Protein AF-0000000078281013 (afdb_homodimer)

Radius of gyration: 16.52 Å; Cα contacts (8 Å, |Δi|>4): 401; chains: 2; bounding box: 46×46×33 Å

Structure (mmCIF, N/CA/C/O backbone):
data_AF-0000000078281013-model_v1
#
loop_
_entity.id
_entity.type
_entity.pdbx_description
1 polymer 'Repeat protein (TIGR04076 family)'
#
loop_
_atom_site.group_PDB
_atom_site.id
_atom_site.type_symbol
_atom_site.label_atom_id
_atom_site.label_alt_id
_atom_site.label_comp_id
_atom_site.label_asym_id
_atom_site.label_entity_id
_atom_site.label_seq_id
_atom_site.pdbx_PDB_ins_code
_atom_site.Cartn_x
_atom_site.Cartn_y
_atom_site.Cartn_z
_atom_site.occupancy
_atom_site.B_iso_or_equiv
_atom_site.auth_seq_id
_atom_site.auth_comp_id
_atom_site.auth_asym_id
_atom_site.auth_atom_id
_atom_site.pdbx_PDB_model_num
ATOM 1 N N . MET A 1 1 ? 6.906 10.469 15.125 1 79.94 1 MET A N 1
ATOM 2 C CA . MET A 1 1 ? 6.574 9.828 13.859 1 79.94 1 MET A CA 1
ATOM 3 C C . MET A 1 1 ? 5.164 10.195 13.414 1 79.94 1 MET A C 1
ATOM 5 O O . MET A 1 1 ? 4.242 10.25 14.234 1 79.94 1 MET A O 1
ATOM 9 N N . LYS A 1 2 ? 5 10.625 12.188 1 94.38 2 LYS A N 1
ATOM 10 C CA . LYS A 1 2 ? 3.693 11.008 11.664 1 94.38 2 LYS A CA 1
ATOM 11 C C . LYS A 1 2 ? 2.779 9.797 11.523 1 94.38 2 LYS A C 1
ATOM 13 O O . LYS A 1 2 ? 3.229 8.711 11.148 1 94.38 2 LYS A O 1
ATOM 18 N N . LYS A 1 3 ? 1.597 10.055 11.891 1 97.19 3 LYS A N 1
ATOM 19 C CA . LYS A 1 3 ? 0.595 8.992 11.82 1 97.19 3 LYS A CA 1
ATOM 20 C C . LYS A 1 3 ? -0.575 9.406 10.93 1 97.19 3 LYS A C 1
ATOM 22 O O . LYS A 1 3 ? -0.94 10.586 10.883 1 97.19 3 LYS A O 1
ATOM 27 N N . PHE A 1 4 ? -1.117 8.383 10.258 1 98.12 4 PHE A N 1
ATOM 28 C CA . PHE A 1 4 ? -2.25 8.633 9.383 1 98.12 4 PHE A CA 1
ATOM 29 C C . PHE A 1 4 ? -3.408 7.699 9.711 1 98.12 4 PHE A C 1
ATOM 31 O O . PHE A 1 4 ? -3.199 6.598 10.219 1 98.12 4 PHE A O 1
ATOM 38 N N . GLU A 1 5 ? -4.57 8.203 9.375 1 98.19 5 GLU A N 1
ATOM 39 C CA . GLU A 1 5 ? -5.77 7.375 9.391 1 98.19 5 GLU A CA 1
ATOM 40 C C . GLU A 1 5 ? -6.457 7.367 8.031 1 98.19 5 GLU A C 1
ATOM 42 O O . GLU A 1 5 ? -6.648 8.422 7.418 1 98.19 5 GLU A O 1
ATOM 47 N N . TYR A 1 6 ? -6.734 6.199 7.559 1 98.44 6 TYR A N 1
ATOM 48 C CA . TYR A 1 6 ? -7.664 5.984 6.457 1 98.44 6 TYR A CA 1
ATOM 49 C C . TYR A 1 6 ? -9.055 5.625 6.973 1 98.44 6 TYR A C 1
ATOM 51 O O . TYR A 1 6 ? -9.234 4.59 7.617 1 98.44 6 TYR A O 1
ATOM 59 N N . GLN A 1 7 ? -10.016 6.441 6.688 1 98.38 7 GLN A N 1
ATOM 60 C CA . GLN A 1 7 ? -11.367 6.219 7.18 1 98.38 7 GLN A CA 1
ATOM 61 C C . GLN A 1 7 ? -12.352 6.02 6.027 1 98.38 7 GLN A C 1
ATOM 63 O O . GLN A 1 7 ? -12.281 6.723 5.016 1 98.38 7 GLN A O 1
ATOM 68 N N . ILE A 1 8 ? -13.258 5.047 6.203 1 98.25 8 ILE A N 1
ATOM 69 C CA . ILE A 1 8 ? -14.312 4.855 5.215 1 98.25 8 ILE A CA 1
ATOM 70 C C . ILE A 1 8 ? -15.445 5.844 5.473 1 98.25 8 ILE A C 1
ATOM 72 O O . ILE A 1 8 ? -16.047 5.84 6.547 1 98.25 8 ILE A O 1
ATOM 76 N N . GLU A 1 9 ? -15.719 6.605 4.477 1 97.38 9 GLU A N 1
ATOM 77 C CA . GLU A 1 9 ? -16.734 7.648 4.633 1 97.38 9 GLU A CA 1
ATOM 78 C C . GLU A 1 9 ? -18.078 7.191 4.082 1 97.38 9 GLU A C 1
ATOM 80 O O . GLU A 1 9 ? -19.125 7.562 4.613 1 97.38 9 GLU A O 1
ATOM 85 N N . LYS A 1 10 ? -18.078 6.465 2.979 1 96.94 10 LYS A N 1
ATOM 86 C CA . LYS A 1 10 ? -19.297 6.039 2.297 1 96.94 10 LYS A CA 1
ATOM 87 C C . LYS A 1 10 ? -19.125 4.676 1.642 1 96.94 10 LYS A C 1
ATOM 89 O O . LYS A 1 10 ? -18.047 4.371 1.123 1 96.94 10 LYS A O 1
ATOM 94 N N . VAL A 1 11 ? -20.156 3.896 1.71 1 96.31 11 VAL A N 1
ATOM 95 C CA . VAL A 1 11 ? -20.234 2.646 0.964 1 96.31 11 VAL A CA 1
ATOM 96 C C . VAL A 1 11 ? -21.562 2.576 0.221 1 96.31 11 VAL A C 1
ATOM 98 O O . VAL A 1 11 ? -22.641 2.646 0.837 1 96.31 11 VAL A O 1
ATOM 101 N N . THR A 1 12 ? -21.625 2.555 -1.061 1 91.75 12 THR A N 1
ATOM 102 C CA . THR A 1 12 ? -22.875 2.604 -1.817 1 91.75 12 THR A CA 1
ATOM 103 C C . THR A 1 12 ? -23.125 1.278 -2.529 1 91.75 12 THR A C 1
ATOM 105 O O . THR A 1 12 ? -24.266 0.949 -2.85 1 91.75 12 THR A O 1
ATOM 108 N N . GLY A 1 13 ? -22.156 0.329 -2.564 1 87.81 13 GLY A N 1
ATOM 109 C CA . GLY A 1 13 ? -22.219 -0.973 -3.211 1 87.81 13 GLY A CA 1
ATOM 110 C C . GLY A 1 13 ? -21.484 -2.057 -2.445 1 87.81 13 GLY A C 1
ATOM 111 O O . GLY A 1 13 ? -21.516 -2.08 -1.213 1 87.81 13 GLY A O 1
ATOM 112 N N . HIS A 1 14 ? -21.156 -3.086 -3.215 1 86.38 14 HIS A N 1
ATOM 113 C CA . HIS A 1 14 ? -20.438 -4.195 -2.602 1 86.38 14 HIS A CA 1
ATOM 114 C C . HIS A 1 14 ? -18.938 -4.098 -2.887 1 86.38 14 HIS A C 1
ATOM 116 O O . HIS A 1 14 ? -18.547 -3.803 -4.016 1 86.38 14 HIS A O 1
ATOM 122 N N . CYS A 1 15 ? -18.312 -4.16 -1.866 1 88.25 15 CYS A N 1
ATOM 123 C CA . CYS A 1 15 ? -16.859 -4.262 -1.967 1 88.25 15 CYS A CA 1
ATOM 124 C C . CYS A 1 15 ? -16.375 -5.629 -1.5 1 88.25 15 CYS A C 1
ATOM 126 O O . CYS A 1 15 ? -16.812 -6.129 -0.464 1 88.25 15 CYS A O 1
ATOM 128 N N . SER A 1 16 ? -15.562 -6.152 -2.324 1 86 16 SER A N 1
ATOM 129 C CA . SER A 1 16 ? -15.055 -7.488 -2.01 1 86 16 SER A CA 1
ATOM 130 C C . SER A 1 16 ? -14.312 -7.496 -0.679 1 86 16 SER A C 1
ATOM 132 O O . SER A 1 16 ? -14.18 -8.547 -0.042 1 86 16 SER A O 1
ATOM 134 N N . CYS A 1 17 ? -13.883 -6.336 -0.248 1 91.19 17 CYS A N 1
ATOM 135 C CA . CYS A 1 17 ? -13.125 -6.27 0.996 1 91.19 17 CYS A CA 1
ATOM 136 C C . CYS A 1 17 ? -14.055 -6.191 2.199 1 91.19 17 CYS A C 1
ATOM 138 O O . CYS A 1 17 ? -13.609 -6.332 3.342 1 91.19 17 CYS A O 1
ATOM 140 N N . GLY A 1 18 ? -15.281 -5.914 1.983 1 93.31 18 GLY A N 1
ATOM 141 C CA . GLY A 1 18 ? -16.25 -5.891 3.064 1 93.31 18 GLY A CA 1
ATOM 142 C C . GLY A 1 18 ? -16.109 -4.68 3.967 1 93.31 18 GLY A C 1
ATOM 143 O O . GLY A 1 18 ? -16.375 -4.762 5.168 1 93.31 18 GLY A O 1
ATOM 144 N N . TYR A 1 19 ? -15.633 -3.584 3.469 1 95.56 19 TYR A N 1
ATOM 145 C CA . TYR A 1 19 ? -15.461 -2.371 4.262 1 95.56 19 TYR A CA 1
ATOM 146 C C . TYR A 1 19 ? -16.812 -1.807 4.695 1 95.56 19 TYR A C 1
ATOM 148 O O . TYR A 1 19 ? -17.797 -1.938 3.98 1 95.56 19 TYR A O 1
ATOM 156 N N . LYS A 1 20 ? -16.828 -1.232 5.879 1 96 20 LYS A N 1
ATOM 157 C CA . LYS A 1 20 ? -18.016 -0.583 6.434 1 96 20 LYS A CA 1
ATOM 158 C C . LYS A 1 20 ? -17.734 0.875 6.781 1 96 20 LYS A C 1
ATOM 160 O O . LYS A 1 20 ? -16.609 1.222 7.16 1 96 20 LYS A O 1
ATOM 165 N N . VAL A 1 21 ? -18.812 1.653 6.676 1 96.75 21 VAL A N 1
ATOM 166 C CA . VAL A 1 21 ? -18.703 3.059 7.055 1 96.75 21 VAL A CA 1
ATOM 167 C C . VAL A 1 21 ? -18.156 3.172 8.477 1 96.75 21 VAL A C 1
ATOM 169 O O . VAL A 1 21 ? -18.594 2.459 9.375 1 96.75 21 VAL A O 1
ATOM 172 N N . GLY A 1 22 ? -17.141 4.004 8.672 1 97.06 22 GLY A N 1
ATOM 173 C CA . GLY A 1 22 ? -16.594 4.238 10 1 97.06 22 GLY A CA 1
ATOM 174 C C . GLY A 1 22 ? -15.336 3.432 10.273 1 97.06 22 GLY A C 1
ATOM 175 O O . GLY A 1 22 ? -14.617 3.701 11.242 1 97.06 22 GLY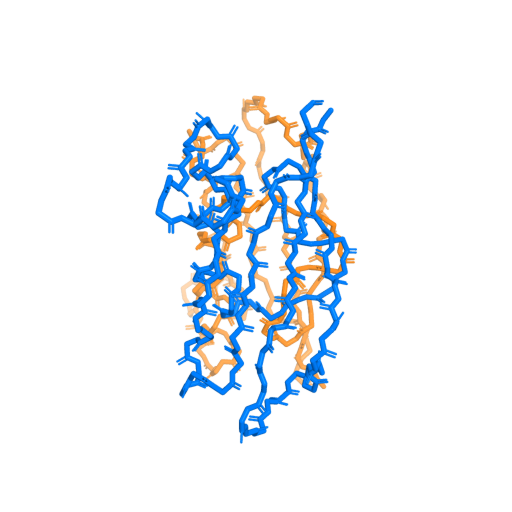 A O 1
ATOM 176 N N . ASP A 1 23 ? -15.102 2.354 9.469 1 97.88 23 ASP A N 1
ATOM 177 C CA . ASP A 1 23 ? -13.844 1.627 9.609 1 97.88 23 ASP A CA 1
ATOM 178 C C . ASP A 1 23 ? -12.648 2.576 9.539 1 97.88 23 ASP A C 1
ATOM 180 O O . ASP A 1 23 ? -12.641 3.512 8.742 1 97.88 23 ASP A O 1
ATOM 184 N N . ILE A 1 24 ? -11.625 2.283 10.375 1 98.25 24 ILE A N 1
ATOM 185 C CA . ILE A 1 24 ? -10.414 3.098 10.414 1 98.25 24 ILE A CA 1
ATOM 186 C C . ILE A 1 24 ? -9.188 2.201 10.312 1 98.25 24 ILE A C 1
ATOM 188 O O . ILE A 1 24 ? -9.094 1.181 11 1 98.25 24 ILE A O 1
ATOM 192 N N . PHE A 1 25 ? -8.234 2.533 9.461 1 98.12 25 PHE A N 1
ATOM 193 C CA . PHE A 1 25 ? -6.941 1.876 9.312 1 98.12 25 PHE A CA 1
ATOM 194 C C . PHE A 1 25 ? -5.801 2.85 9.586 1 98.12 25 PHE A C 1
ATOM 196 O O . PHE A 1 25 ? -5.789 3.965 9.062 1 98.12 25 PHE A O 1
ATOM 203 N N . GLN A 1 26 ? -4.875 2.408 10.297 1 97.5 26 GLN A N 1
ATOM 204 C CA . GLN A 1 26 ? -3.801 3.301 10.719 1 97.5 26 GLN A CA 1
ATOM 205 C C . GLN A 1 26 ? -2.512 3.006 9.953 1 97.5 26 GLN A C 1
ATOM 207 O O . GLN A 1 26 ? -2.225 1.851 9.633 1 97.5 26 GLN A O 1
ATOM 212 N N . CYS A 1 27 ? -1.818 4.043 9.727 1 96.62 27 CYS A N 1
ATOM 213 C CA . CYS A 1 27 ? -0.506 3.98 9.094 1 96.62 27 CYS A CA 1
ATOM 214 C C . CYS A 1 27 ? 0.513 4.809 9.875 1 96.62 27 CYS A C 1
ATOM 216 O O . CYS A 1 27 ? 0.167 5.832 10.461 1 96.62 27 CYS A O 1
ATOM 218 N N . GLU A 1 28 ? 1.725 4.379 9.766 1 95.88 28 GLU A N 1
ATOM 219 C CA . GLU A 1 28 ? 2.822 5.156 10.336 1 95.88 28 GLU A CA 1
ATOM 220 C 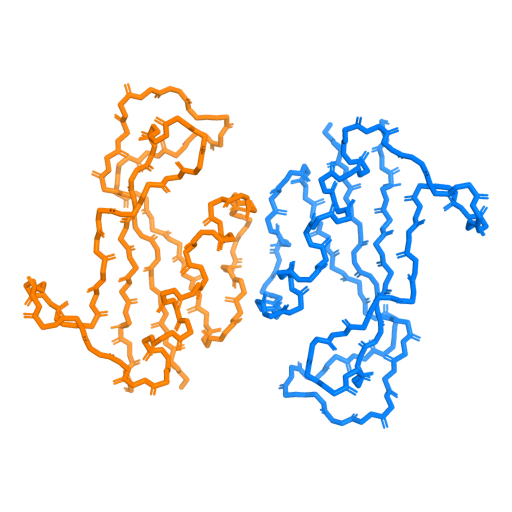C . GLU A 1 28 ? 3.783 5.633 9.25 1 95.88 28 GLU A C 1
ATOM 222 O O . GLU A 1 28 ? 4.285 4.828 8.461 1 95.88 28 GLU A O 1
ATOM 227 N N . GLY A 1 29 ? 4.027 6.941 9.289 1 95.19 29 GLY A N 1
ATOM 228 C CA . GLY A 1 29 ? 4.922 7.496 8.281 1 95.19 29 GLY A CA 1
ATOM 229 C C . GLY A 1 29 ? 4.445 7.254 6.863 1 95.19 29 GLY A C 1
ATOM 230 O O . GLY A 1 29 ? 3.301 7.559 6.523 1 95.19 29 GLY A O 1
ATOM 231 N N . MET A 1 30 ? 5.336 6.621 6.047 1 95.31 30 MET A N 1
ATOM 232 C CA . MET A 1 30 ? 5.035 6.355 4.645 1 95.31 30 MET A CA 1
ATOM 233 C C . MET A 1 30 ? 4.777 4.871 4.414 1 95.31 30 MET A C 1
ATOM 235 O O . MET A 1 30 ? 4.922 4.379 3.293 1 95.31 30 MET A O 1
ATOM 239 N N . ASN A 1 31 ? 4.457 4.25 5.496 1 97.12 31 ASN A N 1
ATOM 240 C CA . ASN A 1 31 ? 4.195 2.816 5.406 1 97.12 31 ASN A CA 1
ATOM 241 C C . ASN A 1 31 ? 2.746 2.531 5.027 1 97.12 31 ASN A C 1
ATOM 243 O O . ASN A 1 31 ? 1.874 3.383 5.203 1 97.12 31 ASN A O 1
ATOM 247 N N . THR A 1 32 ? 2.578 1.293 4.488 1 98.38 32 THR A N 1
ATOM 248 C CA . THR A 1 32 ? 1.218 0.784 4.355 1 98.38 32 THR A CA 1
ATOM 249 C C . THR A 1 32 ? 0.553 0.655 5.723 1 98.38 32 THR A C 1
ATOM 251 O O . THR A 1 32 ? 1.218 0.767 6.758 1 98.38 32 THR A O 1
ATOM 254 N N . PRO A 1 33 ? -0.792 0.448 5.703 1 98.06 33 PRO A N 1
ATOM 255 C CA . PRO A 1 33 ? -1.489 0.278 6.977 1 98.06 33 PRO A CA 1
ATOM 256 C C . PRO A 1 33 ? -0.952 -0.897 7.793 1 98.06 33 PRO A C 1
ATOM 258 O O . PRO A 1 33 ? -0.365 -1.825 7.23 1 98.06 33 PRO A O 1
ATOM 261 N N . CYS A 1 34 ? -1.224 -0.816 9.109 1 96.31 34 CYS A N 1
ATOM 262 C CA . CYS A 1 34 ? -0.692 -1.8 10.047 1 96.31 34 CYS A CA 1
ATOM 263 C C . CYS A 1 34 ? -1.466 -3.109 9.953 1 96.31 34 CYS A C 1
ATOM 265 O O . CYS A 1 34 ? -1.113 -4.09 10.617 1 96.31 34 CYS A O 1
ATOM 267 N N . THR A 1 35 ? -2.52 -3.131 9.258 1 96.38 35 THR A N 1
ATOM 268 C CA . THR A 1 35 ? -3.332 -4.301 8.945 1 96.38 35 THR A CA 1
ATOM 269 C C . THR A 1 35 ? -3.578 -4.402 7.438 1 96.38 35 THR A C 1
ATOM 271 O O . THR A 1 35 ? -3.434 -3.416 6.715 1 96.38 35 THR A O 1
ATOM 274 N N . PRO A 1 36 ? -3.883 -5.629 6.977 1 96.62 36 PRO A N 1
ATOM 275 C CA . PRO A 1 36 ? -4.184 -5.742 5.547 1 96.62 36 PRO A CA 1
ATOM 276 C C . PRO A 1 36 ? -5.223 -4.727 5.082 1 96.62 36 PRO A C 1
ATOM 278 O O . PRO A 1 36 ? -6.223 -4.496 5.773 1 96.62 36 PRO A O 1
ATOM 281 N N . PHE A 1 37 ? -5.004 -4.129 3.982 1 97.75 37 PHE A N 1
ATOM 282 C CA . PHE A 1 37 ? -5.812 -3.098 3.344 1 97.75 37 PHE A CA 1
ATOM 283 C C . PHE A 1 37 ? -5.855 -3.299 1.834 1 97.75 37 PHE A C 1
ATOM 285 O O . PHE A 1 37 ? -4.91 -3.832 1.247 1 97.75 37 PHE A O 1
ATOM 292 N N . CYS A 1 38 ? -6.902 -2.951 1.229 1 97.25 38 CYS A N 1
ATOM 293 C CA . CYS A 1 38 ? -7.039 -3.115 -0.214 1 97.25 38 CYS A CA 1
ATOM 294 C C . CYS A 1 38 ? -5.906 -2.412 -0.954 1 97.25 38 CYS A C 1
ATOM 296 O O . CYS A 1 38 ? -5.762 -1.192 -0.859 1 97.25 38 CYS A O 1
ATOM 298 N N . GLY A 1 39 ? -5.191 -3.205 -1.748 1 97.31 39 GLY A N 1
ATOM 299 C CA . GLY A 1 39 ? -4.066 -2.641 -2.473 1 97.31 39 GLY A CA 1
ATOM 300 C C . GLY A 1 39 ? -4.477 -1.611 -3.51 1 97.31 39 GLY A C 1
ATOM 301 O O . GLY A 1 39 ? -3.791 -0.606 -3.701 1 97.31 39 GLY A O 1
ATOM 302 N N . GLY A 1 40 ? -5.57 -1.92 -4.195 1 96.19 40 GLY A N 1
ATOM 303 C CA . GLY A 1 40 ? -6.074 -0.955 -5.16 1 96.19 40 GLY A CA 1
ATOM 304 C C . GLY A 1 40 ? -6.418 0.385 -4.539 1 96.19 40 GLY A C 1
ATOM 305 O O . GLY A 1 40 ? -6.055 1.436 -5.07 1 96.19 40 GLY A O 1
ATOM 306 N N . ALA A 1 41 ? -7.113 0.34 -3.512 1 97.06 41 ALA A N 1
ATOM 307 C CA . ALA A 1 41 ? -7.438 1.573 -2.801 1 97.06 41 ALA A CA 1
ATOM 308 C C . ALA A 1 41 ? -6.172 2.285 -2.334 1 97.06 41 ALA A C 1
ATOM 310 O O . ALA A 1 41 ? -6.07 3.512 -2.43 1 97.06 41 ALA A O 1
ATOM 311 N N . TYR A 1 42 ? -5.215 1.53 -1.814 1 98.06 42 TYR A N 1
ATOM 312 C CA . TYR A 1 42 ? -3.982 2.125 -1.313 1 98.06 42 TYR A CA 1
ATOM 313 C C . TYR A 1 42 ? -3.258 2.891 -2.416 1 98.06 42 TYR A C 1
ATOM 315 O O . TYR A 1 42 ? -2.732 3.98 -2.18 1 98.06 42 TYR A O 1
ATOM 323 N N . MET A 1 43 ? -3.273 2.34 -3.592 1 96.69 43 MET A N 1
ATOM 324 C CA . MET A 1 43 ? -2.619 3.004 -4.715 1 96.69 43 MET A CA 1
ATOM 325 C C . MET A 1 43 ? -3.238 4.375 -4.973 1 96.69 43 MET A C 1
ATOM 327 O O . MET A 1 43 ? -2.541 5.316 -5.355 1 96.69 43 MET A O 1
ATOM 331 N N . ALA A 1 44 ? -4.469 4.473 -4.773 1 95.62 44 ALA A N 1
ATOM 332 C CA . ALA A 1 44 ? -5.184 5.723 -5.016 1 95.62 44 ALA A CA 1
ATOM 333 C C . ALA A 1 44 ? -4.957 6.715 -3.877 1 95.62 44 ALA A C 1
ATOM 335 O O . ALA A 1 44 ? -4.953 7.93 -4.098 1 95.62 44 ALA A O 1
ATOM 336 N N . LEU A 1 45 ? -4.734 6.223 -2.732 1 97.81 45 LEU A N 1
ATOM 337 C CA . LEU A 1 45 ? -4.723 7.066 -1.542 1 97.81 45 LEU A CA 1
ATOM 338 C C . LEU A 1 45 ? -3.303 7.488 -1.185 1 97.81 45 LEU A C 1
ATOM 340 O O . LEU A 1 45 ? -3.094 8.555 -0.609 1 97.81 45 LEU A O 1
ATOM 344 N N . PHE A 1 46 ? -2.328 6.719 -1.561 1 98.06 46 PHE A N 1
ATOM 345 C CA . PHE A 1 46 ? -0.95 6.906 -1.125 1 98.06 46 PHE A CA 1
ATOM 346 C C . PHE A 1 46 ? -0.441 8.289 -1.527 1 98.06 46 PHE A C 1
ATOM 348 O O . PHE A 1 46 ? 0.217 8.969 -0.737 1 98.06 46 PHE A O 1
ATOM 355 N N . PRO A 1 47 ? -0.79 8.82 -2.729 1 97.94 47 PRO A N 1
ATOM 356 C CA . PRO A 1 47 ? -0.316 10.164 -3.082 1 97.94 47 PRO A CA 1
ATOM 357 C C . PRO A 1 47 ? -0.778 11.234 -2.096 1 97.94 47 PRO A C 1
ATOM 359 O O . PRO A 1 47 ? -0.055 12.195 -1.844 1 97.94 47 PRO A O 1
ATOM 362 N N . ILE A 1 48 ? -1.919 11.031 -1.562 1 98.25 48 ILE A N 1
ATOM 363 C CA . ILE A 1 48 ? -2.43 11.969 -0.568 1 98.25 48 ILE A CA 1
ATOM 364 C C . ILE A 1 48 ? -1.603 11.867 0.711 1 98.25 48 ILE A C 1
ATOM 366 O O . ILE A 1 48 ? -1.237 12.883 1.305 1 98.25 48 ILE A O 1
ATOM 370 N N . GLN A 1 49 ? -1.261 10.648 1.111 1 98.06 49 GLN A N 1
ATOM 371 C CA . GLN A 1 49 ? -0.399 10.414 2.266 1 98.06 49 GLN A CA 1
ATOM 372 C C . GLN A 1 49 ? 0.961 11.078 2.082 1 98.06 49 GLN A C 1
ATOM 374 O O . GLN A 1 49 ? 1.469 11.727 3 1 98.06 49 GLN A O 1
ATOM 379 N N . VAL A 1 50 ? 1.504 10.961 0.865 1 97.5 50 VAL A N 1
ATOM 380 C CA . VAL A 1 50 ? 2.801 11.555 0.552 1 97.5 50 VAL A CA 1
ATOM 381 C C . VAL A 1 50 ? 2.719 13.07 0.667 1 97.5 50 VAL A C 1
ATOM 383 O O . VAL A 1 50 ? 3.58 13.703 1.286 1 97.5 50 VAL A O 1
ATOM 386 N N . ALA A 1 51 ? 1.662 13.586 0.075 1 97.94 51 ALA A N 1
ATOM 387 C CA . ALA A 1 51 ? 1.488 15.031 0.083 1 97.94 51 ALA A CA 1
ATOM 388 C C . ALA A 1 51 ? 1.395 15.57 1.509 1 97.94 51 ALA A C 1
ATOM 390 O O . ALA A 1 51 ? 2.139 16.469 1.89 1 97.94 51 ALA A O 1
ATOM 391 N N . LEU A 1 52 ? 0.611 14.945 2.332 1 97.69 52 LEU A N 1
ATOM 392 C CA . LEU A 1 52 ? 0.415 15.375 3.713 1 97.69 52 LEU A CA 1
ATOM 393 C C . LEU A 1 52 ? 1.681 15.164 4.535 1 97.69 52 LEU A C 1
ATOM 395 O O . LEU A 1 52 ? 2.061 16.016 5.336 1 97.69 52 LEU A O 1
ATOM 399 N N . HIS A 1 53 ? 2.301 14.055 4.344 1 97.12 53 HIS A N 1
ATOM 400 C CA . HIS A 1 53 ? 3.521 13.727 5.066 1 97.12 53 HIS A CA 1
ATOM 401 C C . HIS A 1 53 ? 4.598 14.781 4.848 1 97.12 53 HIS A C 1
ATOM 403 O O . HIS A 1 53 ? 5.387 15.07 5.754 1 97.12 53 HIS A O 1
ATOM 409 N N . ASN A 1 54 ? 4.582 15.406 3.686 1 96.62 54 ASN A N 1
ATOM 410 C CA . ASN A 1 54 ? 5.633 16.344 3.33 1 96.62 54 ASN A CA 1
ATOM 411 C C . ASN A 1 54 ? 5.16 17.797 3.477 1 96.62 54 ASN A C 1
ATOM 413 O O . ASN A 1 54 ? 5.789 18.719 2.953 1 96.62 54 ASN A O 1
ATOM 417 N N . GLY A 1 55 ? 4.016 18 4.059 1 96.31 55 GLY A N 1
ATOM 418 C CA . GLY A 1 55 ? 3.66 19.344 4.516 1 96.31 55 GLY A CA 1
ATOM 419 C C . GLY A 1 55 ? 2.531 19.969 3.719 1 96.31 55 GLY A C 1
ATOM 420 O O . GLY A 1 55 ? 2.18 21.125 3.938 1 96.31 55 GLY A O 1
ATOM 421 N N . ALA A 1 56 ? 1.961 19.312 2.816 1 97.25 56 ALA A N 1
ATOM 422 C CA . ALA A 1 56 ? 0.813 19.859 2.088 1 97.25 56 ALA A CA 1
ATOM 423 C C . ALA A 1 56 ? -0.375 20.078 3.02 1 97.25 56 ALA A C 1
ATOM 425 O O . ALA A 1 56 ? -0.507 19.391 4.039 1 97.25 56 ALA A O 1
ATOM 426 N N . THR A 1 57 ? -1.16 21 2.637 1 97.38 57 THR A N 1
ATOM 427 C CA . THR A 1 57 ? -2.449 21.234 3.275 1 97.38 57 THR A CA 1
ATOM 428 C C . THR A 1 57 ? -3.553 21.375 2.23 1 97.38 57 THR A C 1
ATOM 430 O O . THR A 1 57 ? -3.328 21.922 1.148 1 97.38 57 THR A O 1
ATOM 433 N N . PHE A 1 58 ? -4.68 20.844 2.596 1 97.38 58 PHE A N 1
ATOM 434 C CA . PHE A 1 58 ? -5.859 20.984 1.752 1 97.38 58 PHE A CA 1
ATOM 435 C C . PHE A 1 58 ? -6.809 22.031 2.328 1 97.38 58 PHE A C 1
ATOM 437 O O . PHE A 1 58 ? -7.785 21.688 2.998 1 97.38 58 PHE A O 1
ATOM 444 N N . ASN A 1 59 ? -6.605 23.266 1.965 1 97.31 59 ASN A N 1
ATOM 445 C CA . ASN A 1 59 ? -7.262 24.391 2.625 1 97.31 59 ASN A CA 1
ATOM 446 C C . ASN A 1 59 ? -8.742 24.484 2.258 1 97.31 59 ASN A C 1
ATOM 448 O O . ASN A 1 59 ? -9.508 25.172 2.918 1 97.31 59 ASN A O 1
ATOM 452 N N . PHE A 1 60 ? -9.195 23.797 1.259 1 97.31 60 PHE A N 1
ATOM 453 C CA . PHE A 1 60 ? -10.602 23.781 0.887 1 97.31 60 PHE A CA 1
ATOM 454 C C . PHE A 1 60 ? -11.359 22.734 1.71 1 97.31 60 PHE A C 1
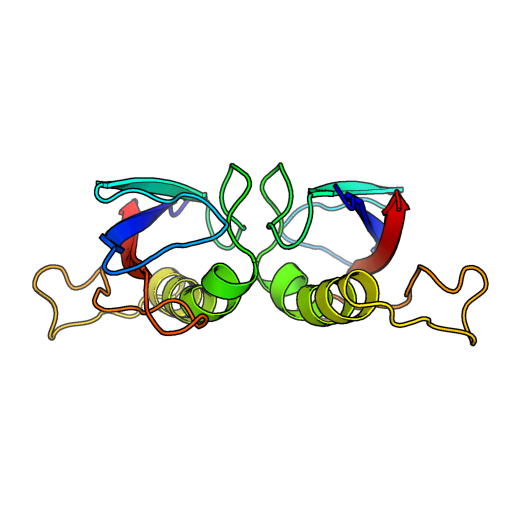ATOM 456 O O . PHE A 1 60 ? -12.586 22.641 1.617 1 97.31 60 PHE A O 1
ATOM 463 N N . GLU A 1 61 ? -10.664 21.969 2.461 1 97.44 61 GLU A N 1
ATOM 464 C CA . GLU A 1 61 ? -11.273 21.031 3.402 1 97.44 61 GLU A CA 1
ATOM 465 C C . GLU A 1 61 ? -11.516 21.703 4.754 1 97.44 61 GLU A C 1
ATOM 467 O O . GLU A 1 61 ? -10.859 22.672 5.105 1 97.44 61 GLU A O 1
ATOM 472 N N . GLU A 1 62 ? -12.508 21.078 5.562 1 96.56 62 GLU A N 1
ATOM 473 C CA . GLU A 1 62 ? -12.719 21.547 6.93 1 96.56 62 GLU A CA 1
ATOM 474 C C . GLU A 1 62 ? -11.461 21.375 7.773 1 96.56 62 GLU A C 1
ATOM 476 O O . GLU A 1 62 ? -11.086 22.281 8.531 1 96.56 62 GLU A O 1
ATOM 481 N N . ASN A 1 63 ? -10.859 20.266 7.758 1 97.19 63 ASN A N 1
ATOM 482 C CA . ASN A 1 63 ? -9.547 19.984 8.32 1 97.19 63 ASN A CA 1
ATOM 483 C C . ASN A 1 63 ? -8.469 19.953 7.242 1 97.19 63 ASN A C 1
ATOM 485 O O . ASN A 1 63 ? -8.406 19 6.453 1 97.19 63 ASN A O 1
ATOM 489 N N . PRO A 1 64 ? -7.609 20.938 7.215 1 97.5 64 PRO A N 1
ATOM 490 C CA . PRO A 1 64 ? -6.613 21.031 6.145 1 97.5 64 PRO A CA 1
ATOM 491 C C . PRO A 1 64 ? -5.621 19.875 6.152 1 97.5 64 PRO A C 1
ATOM 493 O O . PRO A 1 64 ? -4.887 19.672 5.18 1 97.5 64 PRO A O 1
ATOM 496 N N . LYS A 1 65 ? -5.586 19.125 7.211 1 97.62 65 LYS A N 1
ATOM 497 C CA . LYS A 1 65 ? -4.688 17.969 7.328 1 97.62 65 LYS A CA 1
ATOM 498 C C . LYS A 1 65 ? -5.387 16.688 6.902 1 97.62 65 LYS A C 1
ATOM 500 O O . LYS A 1 65 ? -4.941 15.594 7.254 1 97.62 65 LYS A O 1
ATOM 505 N N . SER A 1 66 ? -6.547 16.906 6.203 1 98.12 66 SER A N 1
ATOM 506 C CA . SER A 1 66 ? -7.309 15.758 5.727 1 98.12 66 SER A CA 1
ATOM 507 C C . SER A 1 66 ? -7.801 15.969 4.301 1 98.12 66 SER A C 1
ATOM 509 O O . SER A 1 66 ? -7.93 17.109 3.846 1 98.12 66 SER A O 1
ATOM 511 N N . LYS A 1 67 ? -7.969 14.938 3.637 1 98.44 67 LYS A N 1
ATOM 512 C CA . LYS A 1 67 ? -8.594 14.922 2.318 1 98.44 67 LYS A CA 1
ATOM 513 C C . LYS A 1 67 ? -9.648 13.828 2.223 1 98.44 67 LYS A C 1
ATOM 515 O O . LYS A 1 67 ? -9.336 12.641 2.359 1 98.44 67 LYS A O 1
ATOM 520 N N . GLY A 1 68 ? -10.859 14.242 2.018 1 97.88 68 GLY A N 1
ATOM 521 C CA . GLY A 1 68 ? -11.969 13.32 1.827 1 97.88 68 GLY A CA 1
ATOM 522 C C . GLY A 1 68 ? -12.336 13.117 0.368 1 97.88 68 GLY A C 1
ATOM 523 O O . GLY A 1 68 ? -11.555 13.453 -0.525 1 97.88 68 GLY A O 1
ATOM 524 N N . ASN A 1 69 ? -13.484 12.484 0.2 1 97.12 69 ASN A N 1
ATOM 525 C CA . ASN A 1 69 ? -14.062 12.266 -1.121 1 97.12 69 ASN A CA 1
ATOM 526 C C . ASN A 1 69 ? -13.094 11.523 -2.041 1 97.12 69 ASN A C 1
ATOM 528 O O . ASN A 1 69 ? -13.008 11.828 -3.232 1 97.12 69 ASN A O 1
ATOM 532 N N . LEU A 1 70 ? -12.352 10.617 -1.45 1 97.5 70 LEU A N 1
ATOM 533 C CA . LEU A 1 70 ? -11.43 9.805 -2.23 1 97.5 70 LEU A CA 1
ATOM 534 C C . LEU A 1 70 ? -12.039 8.445 -2.553 1 97.5 70 LEU A C 1
ATOM 536 O O . LEU A 1 70 ? -12.172 7.59 -1.671 1 97.5 70 LEU A O 1
ATOM 540 N N . ALA A 1 71 ? -12.312 8.227 -3.816 1 95.75 71 ALA A N 1
ATOM 541 C CA . ALA A 1 71 ? -13.047 7.023 -4.207 1 95.75 71 ALA A CA 1
ATOM 542 C C . ALA A 1 71 ? -12.086 5.875 -4.52 1 95.75 71 ALA A C 1
ATOM 544 O O . ALA A 1 71 ? -11.031 6.086 -5.125 1 95.75 71 ALA A O 1
ATOM 545 N N . CYS A 1 72 ? -12.508 4.699 -4.031 1 94.81 72 CYS A N 1
ATOM 546 C CA . CYS A 1 72 ? -11.797 3.51 -4.496 1 94.81 72 CYS A CA 1
ATOM 547 C C . CYS A 1 72 ? -11.922 3.357 -6.008 1 94.81 72 CYS A C 1
ATOM 549 O O . CYS A 1 72 ? -12.945 3.721 -6.59 1 94.81 72 CYS A O 1
ATOM 551 N N . PRO A 1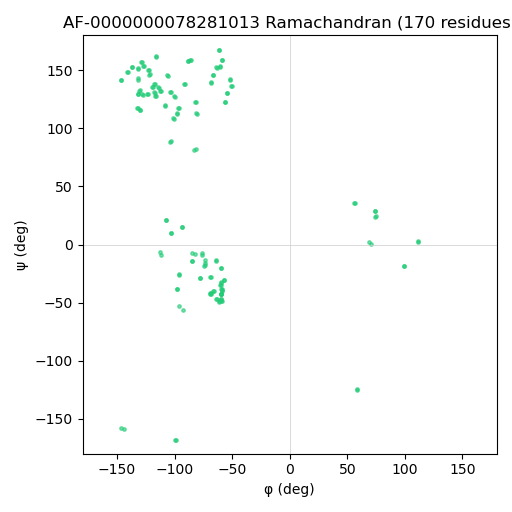 73 ? -10.914 2.709 -6.594 1 91.06 73 PRO A N 1
ATOM 552 C CA . PRO A 1 73 ? -10.938 2.625 -8.055 1 91.06 73 PRO A CA 1
ATOM 553 C C . PRO A 1 73 ? -11.984 1.642 -8.578 1 91.06 73 PRO A C 1
ATOM 555 O O . PRO A 1 73 ? -12.273 1.625 -9.773 1 91.06 73 PRO A O 1
ATOM 558 N N . ASP A 1 74 ? -12.43 0.793 -7.73 1 90.31 74 ASP A N 1
ATOM 559 C CA . ASP A 1 74 ? -13.438 -0.169 -8.156 1 90.31 74 ASP A CA 1
ATOM 560 C C . ASP A 1 74 ? -14.836 0.445 -8.109 1 90.31 74 ASP A C 1
ATOM 562 O O . ASP A 1 74 ? -15.57 0.26 -7.133 1 90.31 74 ASP A O 1
ATOM 566 N N . ASN A 1 75 ? -15.281 1.201 -9.07 1 90.06 75 ASN A N 1
ATOM 567 C CA . ASN A 1 75 ? -16.594 1.785 -9.312 1 90.06 75 ASN A CA 1
ATOM 568 C C . ASN A 1 75 ? -16.906 2.9 -8.312 1 90.06 75 ASN A C 1
ATOM 570 O O . ASN A 1 75 ? -18.031 3.408 -8.273 1 90.06 75 ASN A O 1
ATOM 574 N N . GLY A 1 76 ? -16.016 3.178 -7.434 1 91.81 76 GLY A N 1
ATOM 575 C CA . GLY A 1 76 ? -16.266 4.234 -6.465 1 91.81 76 GLY A CA 1
ATOM 576 C C . GLY A 1 76 ? -17.234 3.834 -5.367 1 91.81 76 GLY A C 1
ATOM 577 O O . GLY A 1 76 ? -17.828 4.691 -4.719 1 91.81 76 GLY A O 1
ATOM 578 N N . TYR A 1 77 ? -17.312 2.561 -5.145 1 93.5 77 TYR A N 1
ATOM 579 C CA . TYR A 1 77 ? -18.266 2.072 -4.16 1 93.5 77 TYR A CA 1
ATOM 580 C C . TYR A 1 77 ? -17.859 2.473 -2.75 1 93.5 77 TYR A C 1
ATOM 582 O O . TYR A 1 77 ? -18.703 2.553 -1.851 1 93.5 77 TYR A O 1
ATOM 590 N N . VAL A 1 78 ? -16.625 2.631 -2.592 1 96.69 78 VAL A N 1
ATOM 591 C CA . VAL A 1 78 ? -16.109 3.016 -1.281 1 96.69 78 VAL A CA 1
ATOM 592 C C . VAL A 1 78 ? -15.406 4.371 -1.375 1 96.69 78 VAL A C 1
ATOM 594 O O . VAL A 1 78 ? -14.609 4.598 -2.285 1 96.69 78 VAL A O 1
ATOM 597 N N . VAL A 1 79 ? -15.742 5.254 -0.489 1 97.81 79 VAL A N 1
ATOM 598 C CA . VAL A 1 79 ? -15.125 6.57 -0.413 1 97.81 79 VAL A CA 1
ATOM 599 C C . VAL A 1 79 ? -14.336 6.695 0.885 1 97.81 79 VAL A C 1
ATOM 601 O O . VAL A 1 79 ? -14.828 6.352 1.96 1 97.81 79 VAL A O 1
ATOM 604 N N . PHE A 1 80 ? -13.148 7.223 0.755 1 98.44 80 PHE A N 1
ATOM 605 C CA . PHE A 1 80 ? -12.219 7.289 1.879 1 98.44 80 PHE A CA 1
ATOM 606 C C . PHE A 1 80 ? -11.93 8.734 2.252 1 98.44 80 PHE A C 1
ATOM 608 O O . PHE A 1 80 ? -12.164 9.648 1.457 1 98.44 80 PHE A O 1
ATOM 615 N N . LYS A 1 81 ? -11.414 8.859 3.463 1 98.5 81 LYS A N 1
ATOM 616 C CA . LYS A 1 81 ? -10.758 10.062 3.963 1 98.5 81 LYS A CA 1
ATOM 617 C C . LYS A 1 81 ? -9.391 9.734 4.551 1 98.5 81 LYS A C 1
ATOM 619 O O . LYS A 1 81 ? -9.242 8.773 5.305 1 98.5 81 LYS A O 1
ATOM 624 N N . VAL A 1 82 ? -8.422 10.484 4.102 1 98.62 82 VAL A N 1
ATOM 625 C CA . VAL A 1 82 ? -7.078 10.367 4.668 1 98.62 82 VAL A CA 1
ATOM 626 C C . VAL A 1 82 ? -6.805 11.547 5.594 1 98.62 82 VAL A C 1
ATOM 628 O O . VAL A 1 82 ? -7.043 12.703 5.227 1 98.62 82 VAL A O 1
ATOM 631 N N . THR A 1 83 ? -6.309 11.242 6.805 1 98.56 83 THR A N 1
ATOM 632 C CA . THR A 1 83 ? -6.047 12.289 7.781 1 98.56 83 THR A CA 1
ATOM 633 C C . THR A 1 83 ? -4.656 12.133 8.391 1 98.56 83 THR A C 1
ATOM 635 O O . THR A 1 83 ? -4.281 11.039 8.812 1 98.56 83 THR A O 1
ATOM 638 N N . LEU A 1 84 ? -3.893 13.219 8.398 1 98.19 84 LEU A N 1
ATOM 639 C CA . LEU A 1 84 ? -2.68 13.297 9.203 1 98.19 84 LEU A CA 1
ATOM 640 C C . LEU A 1 84 ? -3.014 13.641 10.648 1 98.19 84 LEU A C 1
ATOM 642 O O . LEU A 1 84 ? -3.553 14.719 10.93 1 98.19 84 LEU A O 1
ATOM 646 N N . ILE A 1 85 ? -2.791 12.734 11.586 1 95.5 85 ILE A N 1
ATOM 647 C CA . ILE A 1 85 ? -3.211 12.93 12.969 1 95.5 85 ILE A CA 1
ATOM 648 C C . ILE A 1 85 ? -2.047 13.477 13.789 1 95.5 85 ILE A C 1
ATOM 650 O O . ILE A 1 85 ? -2.254 14.18 14.781 1 95.5 85 ILE A O 1
ATOM 654 N N . GLU A 1 86 ? -0.938 12.969 13.844 1 78.69 86 GLU A N 1
ATOM 655 C CA . GLU A 1 86 ? 0.103 13.484 14.734 1 78.69 86 GLU A CA 1
ATOM 656 C C . GLU A 1 86 ? 1.209 14.18 13.945 1 78.69 86 GLU A C 1
ATOM 658 O O . GLU A 1 86 ? 1.515 13.781 12.82 1 78.69 86 GLU A O 1
ATOM 663 N N . GLU A 1 87 ? 1.392 15.438 14.203 1 64.12 87 GLU A N 1
ATOM 664 C CA . GLU A 1 87 ? 2.748 15.938 14.008 1 64.12 87 GLU A CA 1
ATOM 665 C C . GLU A 1 87 ? 3.533 15.938 15.32 1 64.12 87 GLU A C 1
ATOM 667 O O . GLU A 1 87 ? 2.951 16.062 16.391 1 64.12 87 GLU A O 1
ATOM 672 N N . MET B 1 1 ? -7.484 -18.875 -1.137 1 80 1 MET B N 1
ATOM 673 C CA . MET B 1 1 ? -7.078 -17.484 -1.294 1 80 1 MET B CA 1
ATOM 674 C C . MET B 1 1 ? -5.613 -17.391 -1.709 1 80 1 MET B C 1
ATOM 676 O O . MET B 1 1 ? -4.77 -18.125 -1.195 1 80 1 MET B O 1
ATOM 680 N N . LYS B 1 2 ? -5.312 -16.625 -2.748 1 94.31 2 LYS B N 1
ATOM 681 C CA . LYS B 1 2 ? -3.943 -16.484 -3.229 1 94.31 2 LYS B CA 1
ATOM 682 C C . LYS B 1 2 ? -3.086 -15.727 -2.215 1 94.31 2 LYS B C 1
ATOM 684 O O . LYS B 1 2 ? -3.551 -14.773 -1.587 1 94.31 2 LYS B O 1
ATOM 689 N N . LYS B 1 3 ? -1.927 -16.234 -2.115 1 97.12 3 LYS B N 1
ATOM 690 C CA . LYS B 1 3 ? -0.978 -15.625 -1.188 1 97.12 3 LYS B CA 1
ATOM 691 C C . LYS B 1 3 ? 0.29 -15.18 -1.912 1 97.12 3 LYS B C 1
ATOM 693 O O . LYS B 1 3 ? 0.724 -15.828 -2.867 1 97.12 3 LYS B O 1
ATOM 698 N N . PHE B 1 4 ? 0.831 -14.078 -1.405 1 98.12 4 PHE B N 1
ATOM 699 C CA . PHE B 1 4 ? 2.057 -13.555 -1.995 1 98.12 4 PHE B CA 1
ATOM 700 C C . PHE B 1 4 ? 3.127 -13.352 -0.93 1 98.12 4 PHE B C 1
ATOM 702 O O . PHE B 1 4 ? 2.812 -13.141 0.242 1 98.12 4 PHE B O 1
ATOM 709 N N . GLU B 1 5 ? 4.336 -13.422 -1.423 1 98.19 5 GLU B N 1
ATOM 710 C CA . GLU B 1 5 ? 5.484 -13.023 -0.614 1 98.19 5 GLU B CA 1
ATOM 711 C C . GLU B 1 5 ? 6.301 -11.938 -1.309 1 98.19 5 GLU B C 1
ATOM 713 O O . GLU B 1 5 ? 6.602 -12.047 -2.5 1 98.19 5 GLU B O 1
ATOM 718 N N . TYR B 1 6 ? 6.574 -10.898 -0.584 1 98.44 6 TYR B N 1
ATOM 719 C CA . TYR B 1 6 ? 7.602 -9.93 -0.936 1 98.44 6 TYR B CA 1
ATOM 720 C C . TYR B 1 6 ? 8.906 -10.227 -0.211 1 98.44 6 TYR B C 1
ATOM 722 O O . TYR B 1 6 ? 8.969 -10.172 1.02 1 98.44 6 TYR B O 1
ATOM 730 N N . GLN B 1 7 ? 9.938 -10.516 -0.943 1 98.38 7 GLN B N 1
ATOM 731 C CA . GLN B 1 7 ? 11.227 -10.859 -0.35 1 98.38 7 GLN B CA 1
ATOM 732 C C . GLN B 1 7 ? 12.297 -9.852 -0.732 1 98.38 7 GLN B C 1
ATOM 734 O O . GLN B 1 7 ? 12.367 -9.414 -1.883 1 98.38 7 GLN B O 1
ATOM 739 N N . ILE B 1 8 ? 13.117 -9.492 0.253 1 98.25 8 ILE B N 1
ATOM 740 C CA . ILE B 1 8 ? 14.25 -8.625 -0.035 1 98.25 8 ILE B CA 1
ATOM 741 C C . ILE B 1 8 ? 15.406 -9.445 -0.595 1 98.25 8 ILE B C 1
ATOM 743 O O . ILE B 1 8 ? 15.906 -10.359 0.069 1 98.25 8 ILE B O 1
ATOM 747 N N . GLU B 1 9 ? 15.828 -9.078 -1.753 1 97.38 9 GLU B N 1
ATOM 748 C CA . GLU B 1 9 ? 16.875 -9.836 -2.424 1 97.38 9 GLU B CA 1
ATOM 749 C C . GLU B 1 9 ? 18.234 -9.195 -2.223 1 97.38 9 GLU B C 1
ATOM 751 O O . GLU B 1 9 ? 19.25 -9.891 -2.123 1 97.38 9 GLU B O 1
ATOM 756 N N . LYS B 1 10 ? 18.312 -7.871 -2.246 1 96.88 10 LYS B N 1
ATOM 757 C CA . LYS B 1 10 ? 19.562 -7.129 -2.158 1 96.88 10 LYS B CA 1
ATOM 758 C C . LYS B 1 10 ? 19.375 -5.805 -1.426 1 96.88 10 LYS B C 1
ATOM 760 O O . LYS B 1 10 ? 18.328 -5.152 -1.58 1 96.88 10 LYS B O 1
ATOM 765 N N . VAL B 1 11 ? 20.359 -5.477 -0.637 1 96.31 11 VAL B N 1
ATOM 766 C CA . VAL B 1 11 ? 20.453 -4.156 -0.023 1 96.31 11 VAL B CA 1
ATOM 767 C C . VAL B 1 11 ? 21.844 -3.572 -0.252 1 96.31 11 VAL B C 1
ATOM 769 O O . VAL B 1 11 ? 22.844 -4.172 0.143 1 96.31 11 VAL B O 1
ATOM 772 N N . THR B 1 12 ? 22.031 -2.508 -0.945 1 91.56 12 THR B N 1
ATOM 773 C CA . THR B 1 12 ? 23.344 -1.976 -1.284 1 91.56 12 THR B CA 1
ATOM 774 C C . THR B 1 12 ? 23.594 -0.642 -0.583 1 91.56 12 THR B C 1
ATOM 776 O O . THR B 1 12 ? 24.734 -0.244 -0.373 1 91.56 12 THR B O 1
ATOM 779 N N . GLY B 1 13 ? 22.609 -0.047 0.113 1 88.06 13 GLY B N 1
ATOM 780 C CA . GLY B 1 13 ? 22.656 1.224 0.817 1 88.06 13 GLY B CA 1
ATOM 781 C C . GLY B 1 13 ? 21.797 1.25 2.061 1 88.06 13 GLY B C 1
ATOM 782 O O . GLY B 1 13 ? 21.703 0.257 2.785 1 88.06 13 GLY B O 1
ATOM 783 N N . HIS B 1 14 ? 21.469 2.488 2.41 1 86.69 14 HIS B N 1
ATOM 784 C CA . HIS B 1 14 ? 20.625 2.654 3.59 1 86.69 14 HIS B CA 1
ATOM 785 C C . HIS B 1 14 ? 19.172 2.896 3.197 1 86.69 14 HIS B C 1
ATOM 787 O O . HIS B 1 14 ? 18.891 3.648 2.262 1 86.69 14 HIS B O 1
ATOM 793 N N . CYS B 1 15 ? 18.422 2.137 3.771 1 88.06 15 CYS B N 1
ATOM 794 C CA . CYS B 1 15 ? 16.984 2.352 3.658 1 88.06 15 CYS B CA 1
ATOM 795 C C . CYS B 1 15 ? 16.391 2.758 5 1 88.06 15 CYS B C 1
ATOM 797 O O . CYS B 1 15 ? 16.703 2.164 6.031 1 88.06 15 CYS B O 1
ATOM 799 N N . SER B 1 16 ? 15.625 3.775 4.902 1 85.81 16 SER B N 1
ATOM 800 C CA . SER B 1 16 ? 15.023 4.293 6.129 1 85.81 16 SER B CA 1
ATOM 801 C C . SER B 1 16 ? 14.156 3.24 6.809 1 85.81 16 SER B C 1
ATOM 803 O O . SER B 1 16 ? 13.906 3.318 8.008 1 85.81 16 SER B O 1
ATOM 805 N N . CYS B 1 17 ? 13.75 2.25 6.047 1 91.06 17 CYS B N 1
ATOM 806 C CA . CYS B 1 17 ? 12.883 1.228 6.621 1 91.06 17 CYS B CA 1
ATOM 807 C C . CYS B 1 17 ? 13.695 0.148 7.32 1 91.06 17 CYS B C 1
ATOM 809 O O . CYS B 1 17 ? 13.148 -0.691 8.031 1 91.06 17 CYS B O 1
ATOM 811 N N . GLY B 1 18 ? 14.953 0.108 7.094 1 93.25 18 GLY B N 1
ATOM 812 C CA . GLY B 1 18 ? 15.812 -0.841 7.777 1 93.25 18 GLY B CA 1
ATOM 813 C C . GLY B 1 18 ? 15.656 -2.264 7.273 1 93.25 18 GLY B C 1
ATOM 814 O O . GLY B 1 18 ? 15.781 -3.219 8.047 1 93.25 18 GLY B O 1
ATOM 815 N N . TYR B 1 19 ? 15.297 -2.457 6.043 1 95.5 19 TYR B N 1
ATOM 816 C CA . TYR B 1 19 ? 15.109 -3.789 5.477 1 95.5 19 TYR B CA 1
ATOM 817 C C . TYR B 1 19 ? 16.438 -4.535 5.398 1 95.5 19 TYR B C 1
ATOM 819 O O . TYR B 1 19 ? 17.484 -3.924 5.207 1 95.5 19 TYR B O 1
ATOM 827 N N . LYS B 1 20 ? 16.375 -5.832 5.598 1 95.88 20 LYS B N 1
ATOM 828 C CA . LYS B 1 20 ? 17.531 -6.715 5.496 1 95.88 20 LYS B CA 1
ATOM 829 C C . LYS B 1 20 ? 17.297 -7.812 4.465 1 95.88 20 LYS B C 1
ATOM 831 O O . LYS B 1 20 ? 16.156 -8.266 4.277 1 95.88 20 LYS B O 1
ATOM 836 N N . VAL B 1 21 ? 18.406 -8.219 3.875 1 96.75 21 VAL B N 1
ATOM 837 C CA . VAL B 1 21 ? 18.344 -9.32 2.916 1 96.75 21 VAL B CA 1
ATOM 838 C C . VAL B 1 21 ? 17.672 -10.531 3.561 1 96.75 21 VAL B C 1
ATOM 840 O O . VAL B 1 21 ? 17.984 -10.891 4.695 1 96.75 21 VAL B O 1
ATOM 843 N N . GLY B 1 22 ? 16.688 -11.109 2.877 1 97.12 22 GLY B N 1
ATOM 844 C CA . GLY B 1 22 ? 16.031 -12.305 3.373 1 97.12 22 GLY B CA 1
ATOM 845 C C . GLY B 1 22 ? 14.711 -12.016 4.066 1 97.12 22 GLY B C 1
ATOM 846 O O . GLY B 1 22 ? 13.922 -12.93 4.309 1 97.12 22 GLY B O 1
ATOM 847 N N . ASP B 1 23 ? 14.5 -10.734 4.477 1 97.88 23 ASP B N 1
ATOM 848 C CA . ASP B 1 23 ? 13.203 -10.375 5.027 1 97.88 23 ASP B CA 1
ATOM 849 C C . ASP B 1 23 ? 12.07 -10.797 4.094 1 97.88 23 ASP B C 1
ATOM 851 O O . ASP B 1 23 ? 12.188 -10.672 2.873 1 97.88 23 ASP B O 1
ATOM 855 N N . ILE B 1 24 ? 10.945 -11.258 4.695 1 98.19 24 ILE B N 1
ATOM 856 C CA . ILE B 1 24 ? 9.781 -11.688 3.928 1 98.19 24 ILE B CA 1
ATOM 857 C C . ILE B 1 24 ? 8.523 -11.031 4.488 1 98.19 24 ILE B C 1
ATOM 859 O O . ILE B 1 24 ? 8.312 -11.023 5.703 1 98.19 24 ILE B O 1
ATOM 863 N N . PHE B 1 25 ? 7.695 -10.461 3.641 1 98.06 25 PHE B N 1
ATOM 864 C CA . PHE B 1 25 ? 6.391 -9.891 3.973 1 98.06 25 PHE B CA 1
ATOM 865 C C . PHE B 1 25 ? 5.277 -10.617 3.225 1 98.06 25 PHE B C 1
ATOM 867 O O . PHE B 1 25 ? 5.371 -10.828 2.014 1 98.06 25 PHE B O 1
ATOM 874 N N . GLN B 1 26 ? 4.277 -10.906 3.9 1 97.38 26 GLN B N 1
ATOM 875 C CA . GLN B 1 26 ? 3.209 -11.703 3.303 1 97.38 26 GLN B CA 1
ATOM 876 C C . GLN B 1 26 ? 1.99 -10.836 2.988 1 97.38 26 GLN B C 1
ATOM 878 O O . GLN B 1 26 ? 1.681 -9.898 3.725 1 97.38 26 GLN B O 1
ATOM 883 N N . CYS B 1 27 ? 1.382 -11.203 1.938 1 96.62 27 CYS B N 1
ATOM 884 C CA . CYS B 1 27 ? 0.138 -10.578 1.502 1 96.62 27 CYS B CA 1
ATOM 885 C C . CYS B 1 27 ? -0.91 -11.633 1.16 1 96.62 27 CYS B C 1
ATOM 887 O O . CYS B 1 27 ? -0.574 -12.719 0.678 1 96.62 27 CYS B O 1
ATOM 889 N N . GLU B 1 28 ? -2.131 -11.25 1.343 1 95.81 28 GLU B N 1
ATOM 890 C CA . GLU B 1 28 ? -3.238 -12.102 0.921 1 95.81 28 GLU B CA 1
ATOM 891 C C . GLU B 1 28 ? -4.062 -11.438 -0.177 1 95.81 28 GLU B C 1
ATOM 893 O O . GLU B 1 28 ? -4.531 -10.305 -0.01 1 95.81 28 GLU B O 1
ATOM 898 N N . GLY B 1 29 ? -4.234 -12.195 -1.253 1 95.12 29 GLY B N 1
ATOM 899 C CA . GLY B 1 29 ? -4.992 -11.641 -2.365 1 95.12 29 GLY B CA 1
ATOM 900 C C . GLY B 1 29 ? -4.395 -10.359 -2.914 1 95.12 29 GLY B C 1
ATOM 901 O O . GLY B 1 29 ? -3.207 -10.312 -3.234 1 95.12 29 GLY B O 1
ATOM 902 N N . MET B 1 30 ? -5.242 -9.289 -2.959 1 95.38 30 MET B N 1
ATOM 903 C CA . MET B 1 30 ? -4.82 -8 -3.502 1 95.38 30 MET B CA 1
ATOM 904 C C . MET B 1 30 ? -4.625 -6.977 -2.389 1 95.38 30 MET B C 1
ATOM 906 O O . MET B 1 30 ? -4.699 -5.77 -2.631 1 95.38 30 MET B O 1
ATOM 910 N N . ASN B 1 31 ? -4.434 -7.527 -1.234 1 97.12 31 ASN B N 1
ATOM 911 C CA . ASN B 1 31 ? -4.242 -6.652 -0.084 1 97.12 31 ASN B CA 1
ATOM 912 C C . ASN B 1 31 ? -2.779 -6.25 0.078 1 97.12 31 ASN B C 1
ATOM 914 O O . ASN B 1 31 ? -1.885 -6.926 -0.437 1 97.12 31 ASN B O 1
ATOM 918 N N . THR B 1 32 ? -2.621 -5.113 0.805 1 98.38 32 THR B N 1
ATOM 919 C CA . THR B 1 32 ? -1.283 -4.785 1.282 1 98.38 32 THR B CA 1
ATOM 920 C C . THR B 1 32 ? -0.764 -5.871 2.223 1 98.38 32 THR B C 1
ATOM 922 O O . THR B 1 32 ? -1.52 -6.75 2.641 1 98.38 32 THR B O 1
ATOM 925 N N . PRO B 1 33 ? 0.57 -5.801 2.521 1 98.06 33 PRO B N 1
ATOM 926 C CA . PRO B 1 33 ? 1.125 -6.789 3.451 1 98.06 33 PRO B CA 1
ATOM 927 C C . PRO B 1 33 ? 0.445 -6.762 4.816 1 98.06 33 PRO B C 1
ATOM 929 O O . PRO B 1 33 ? -0.133 -5.742 5.203 1 98.06 33 PRO B O 1
ATOM 932 N N . CYS B 1 34 ? 0.585 -7.895 5.512 1 96.38 34 CYS B N 1
ATOM 933 C CA . CYS B 1 34 ? -0.087 -8.07 6.797 1 96.38 34 CYS B CA 1
ATOM 934 C C . CYS B 1 34 ? 0.625 -7.297 7.895 1 96.38 34 CYS B C 1
ATOM 936 O O . CYS B 1 34 ? 0.162 -7.262 9.039 1 96.38 34 CYS B O 1
ATOM 938 N N . THR B 1 35 ? 1.737 -6.75 7.617 1 96.38 35 THR B N 1
ATOM 939 C CA . THR B 1 35 ? 2.516 -5.867 8.477 1 96.38 35 THR B CA 1
ATOM 940 C C . THR B 1 35 ? 2.902 -4.59 7.738 1 96.38 35 THR B C 1
ATOM 942 O O . THR B 1 35 ? 2.889 -4.555 6.504 1 96.38 35 THR B O 1
ATOM 945 N N . PRO B 1 36 ? 3.182 -3.529 8.523 1 96.62 36 PRO B N 1
ATOM 946 C CA . PRO B 1 36 ? 3.617 -2.309 7.844 1 96.62 36 PRO B CA 1
ATOM 947 C C . PRO B 1 36 ? 4.75 -2.559 6.852 1 96.62 36 PRO B C 1
ATOM 949 O O . PRO B 1 36 ? 5.688 -3.303 7.156 1 96.62 36 PRO B O 1
ATOM 952 N N . PHE B 1 37 ? 4.676 -1.983 5.715 1 97.69 37 PHE B N 1
ATOM 953 C CA . PHE B 1 37 ? 5.598 -2.092 4.59 1 97.69 37 PHE B CA 1
ATOM 954 C C . PHE B 1 37 ? 5.781 -0.742 3.908 1 97.69 37 PHE B C 1
ATOM 956 O O . PHE B 1 37 ? 4.875 0.095 3.924 1 97.69 37 PHE B O 1
ATOM 963 N N . CYS B 1 38 ? 6.898 -0.506 3.383 1 97.19 38 CYS B N 1
ATOM 964 C CA . CYS B 1 38 ? 7.164 0.763 2.715 1 97.19 38 CYS B CA 1
ATOM 965 C C . CYS B 1 38 ? 6.145 1.024 1.613 1 97.19 38 CYS B C 1
ATOM 967 O O . CYS B 1 38 ? 6.051 0.255 0.656 1 97.19 38 CYS B O 1
ATOM 969 N N . GLY B 1 39 ? 5.477 2.166 1.742 1 97.25 39 GLY B N 1
ATOM 970 C CA . GLY B 1 39 ? 4.453 2.492 0.76 1 97.25 39 GLY B CA 1
ATOM 971 C C . GLY B 1 39 ? 5.016 2.738 -0.627 1 97.25 39 GLY B C 1
ATOM 972 O O . GLY B 1 39 ? 4.402 2.359 -1.628 1 97.25 39 GLY B O 1
ATOM 973 N N . GLY B 1 40 ? 6.16 3.418 -0.654 1 96.12 40 GLY B N 1
ATOM 974 C CA . GLY B 1 40 ? 6.805 3.633 -1.939 1 96.12 40 GLY B CA 1
ATOM 975 C C . GLY B 1 40 ? 7.156 2.34 -2.654 1 96.12 40 GLY B C 1
ATOM 976 O O . GLY B 1 40 ? 6.898 2.197 -3.852 1 96.12 40 GLY B O 1
ATOM 977 N N . ALA B 1 41 ? 7.742 1.491 -1.971 1 97 41 ALA B N 1
ATOM 978 C CA . ALA B 1 41 ? 8.062 0.188 -2.549 1 97 41 ALA B CA 1
ATOM 979 C C . ALA B 1 41 ? 6.793 -0.537 -2.992 1 97 41 ALA B C 1
ATOM 981 O O . ALA B 1 41 ? 6.762 -1.151 -4.062 1 97 41 ALA B O 1
ATOM 982 N N . TYR B 1 42 ? 5.75 -0.48 -2.174 1 98.06 42 TYR B N 1
ATOM 983 C CA . TYR B 1 42 ? 4.508 -1.168 -2.5 1 98.06 42 TYR B CA 1
ATOM 984 C C . TYR B 1 42 ? 3.938 -0.668 -3.822 1 98.06 42 TYR B C 1
ATOM 986 O O . TYR B 1 42 ? 3.449 -1.459 -4.633 1 98.06 42 TYR B O 1
ATOM 994 N N . MET B 1 43 ? 4.035 0.618 -4.031 1 96.62 43 MET B N 1
ATOM 995 C CA . MET B 1 43 ? 3.529 1.192 -5.273 1 96.62 43 MET B CA 1
ATOM 996 C C . MET B 1 43 ? 4.242 0.592 -6.48 1 96.62 43 MET B C 1
ATOM 998 O O . MET B 1 43 ? 3.639 0.41 -7.539 1 96.62 43 MET B O 1
ATOM 1002 N N . ALA B 1 44 ? 5.453 0.305 -6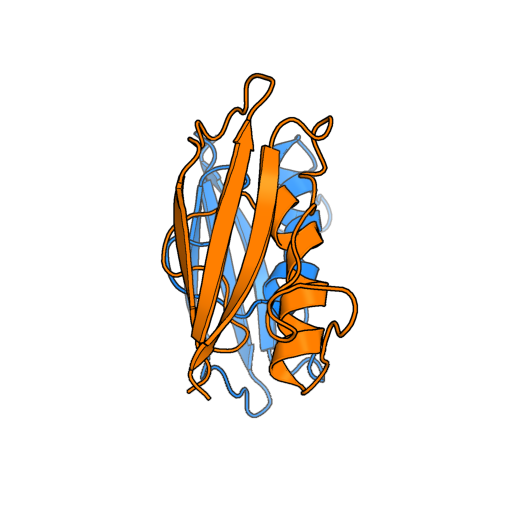.328 1 95.62 44 ALA B N 1
ATOM 1003 C CA . ALA B 1 44 ? 6.254 -0.245 -7.418 1 95.62 44 ALA B CA 1
ATOM 1004 C C . ALA B 1 44 ? 5.965 -1.731 -7.613 1 95.62 44 ALA B C 1
ATOM 1006 O O . ALA B 1 44 ? 6.047 -2.244 -8.734 1 95.62 44 ALA B O 1
ATOM 1007 N N . LEU B 1 45 ? 5.598 -2.385 -6.586 1 97.81 45 LEU B N 1
ATOM 1008 C CA . LEU B 1 45 ? 5.516 -3.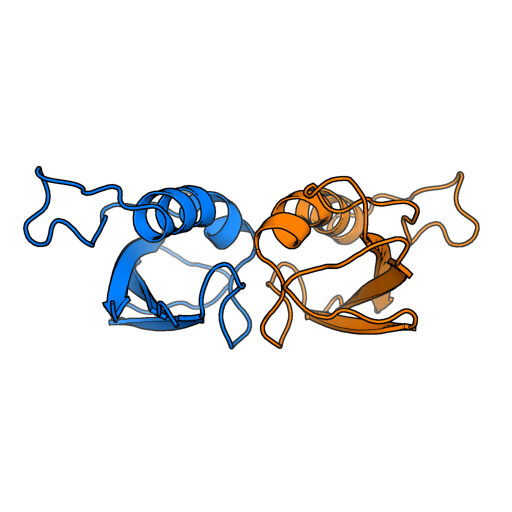84 -6.609 1 97.81 45 LEU B CA 1
ATOM 1009 C C . LEU B 1 45 ? 4.09 -4.301 -6.895 1 97.81 45 LEU B C 1
ATOM 1011 O O . LEU B 1 45 ? 3.881 -5.367 -7.473 1 97.81 45 LEU B O 1
ATOM 1015 N N . PHE B 1 46 ? 3.123 -3.502 -6.578 1 98.06 46 PHE B N 1
ATOM 1016 C CA . PHE B 1 46 ? 1.721 -3.896 -6.625 1 98.06 46 PHE B CA 1
ATOM 1017 C C . PHE B 1 46 ? 1.326 -4.324 -8.031 1 98.06 46 PHE B C 1
ATOM 1019 O O . PHE B 1 46 ? 0.624 -5.324 -8.211 1 98.06 46 PHE B O 1
ATOM 1026 N N . PRO B 1 47 ? 1.814 -3.664 -9.109 1 97.94 47 PRO B N 1
ATOM 1027 C CA . PRO B 1 47 ? 1.449 -4.113 -10.461 1 97.94 47 PRO B CA 1
ATOM 1028 C C . PRO B 1 47 ? 1.868 -5.555 -10.734 1 97.94 47 PRO B C 1
ATOM 1030 O O . PRO B 1 47 ? 1.173 -6.273 -11.453 1 97.94 47 PRO B O 1
ATOM 1033 N N . ILE B 1 48 ? 2.943 -5.934 -10.164 1 98.25 48 ILE B N 1
ATOM 1034 C CA . ILE B 1 48 ? 3.402 -7.309 -10.32 1 98.25 48 ILE B CA 1
ATOM 1035 C C . ILE B 1 48 ? 2.451 -8.258 -9.602 1 98.25 48 ILE B C 1
ATOM 1037 O O . ILE B 1 48 ? 2.084 -9.312 -10.133 1 98.25 48 ILE B O 1
ATOM 1041 N N . GLN B 1 49 ? 2.002 -7.879 -8.406 1 98.06 49 GLN B N 1
ATOM 1042 C CA . GLN B 1 49 ? 1.023 -8.648 -7.648 1 98.06 49 GLN B CA 1
ATOM 1043 C C . GLN B 1 49 ? -0.278 -8.805 -8.43 1 98.06 49 GLN B C 1
ATOM 1045 O O . GLN B 1 49 ? -0.838 -9.906 -8.5 1 98.06 49 GLN B O 1
ATOM 1050 N N . VAL B 1 50 ? -0.707 -7.715 -9.055 1 97.5 50 VAL B N 1
ATOM 1051 C CA . VAL B 1 50 ? -1.936 -7.73 -9.844 1 97.5 50 VAL B CA 1
ATOM 1052 C C . VAL B 1 50 ? -1.786 -8.695 -11.023 1 97.5 50 VAL B C 1
ATOM 1054 O O . VAL B 1 50 ? -2.668 -9.516 -11.273 1 97.5 50 VAL B O 1
ATOM 1057 N N . ALA B 1 51 ? -0.652 -8.555 -11.68 1 97.94 51 ALA B N 1
ATOM 1058 C CA . ALA B 1 51 ? -0.403 -9.391 -12.852 1 97.94 51 ALA B CA 1
ATOM 1059 C C . ALA B 1 51 ? -0.422 -10.875 -12.477 1 97.94 51 ALA B C 1
ATOM 1061 O O . ALA B 1 51 ? -1.152 -11.664 -13.078 1 97.94 51 ALA B O 1
ATOM 1062 N N . LEU B 1 52 ? 0.243 -11.234 -11.422 1 97.62 52 LEU B N 1
ATOM 1063 C CA . LEU B 1 52 ? 0.325 -12.625 -10.984 1 97.62 52 LEU B CA 1
ATOM 1064 C C . LEU B 1 52 ? -1.024 -13.109 -10.469 1 97.62 52 LEU B C 1
ATOM 1066 O O . LEU B 1 52 ? -1.436 -14.234 -10.758 1 97.62 52 LEU B O 1
ATOM 1070 N N . HIS B 1 53 ? -1.679 -12.289 -9.727 1 97.06 53 HIS B N 1
ATOM 1071 C CA . HIS B 1 53 ? -2.979 -12.625 -9.164 1 97.06 53 HIS B CA 1
ATOM 1072 C C . HIS B 1 53 ? -3.977 -12.992 -10.258 1 97.06 53 HIS B C 1
ATOM 1074 O O . HIS B 1 53 ? -4.836 -13.852 -10.055 1 97.06 53 HIS B O 1
ATOM 1080 N N . ASN B 1 54 ? -3.801 -12.391 -11.422 1 96.62 54 ASN B N 1
ATOM 1081 C CA . ASN B 1 54 ? -4.766 -12.586 -12.5 1 96.62 54 ASN B CA 1
ATOM 1082 C C . ASN B 1 54 ? -4.234 -13.547 -13.562 1 96.62 54 ASN B C 1
ATOM 1084 O O . ASN B 1 54 ? -4.762 -13.602 -14.68 1 96.62 54 ASN B O 1
ATOM 1088 N N . GLY B 1 55 ? -3.141 -14.211 -13.297 1 96.25 55 GLY B N 1
ATOM 1089 C CA . GLY B 1 55 ? -2.766 -15.359 -14.102 1 96.25 55 GLY B CA 1
ATOM 1090 C C . GLY B 1 55 ? -1.531 -15.117 -14.953 1 96.25 55 GLY B C 1
ATOM 1091 O O . GLY B 1 55 ? -1.137 -15.977 -15.742 1 96.25 55 GLY B O 1
ATOM 1092 N N . ALA B 1 56 ? -0.925 -14.039 -14.883 1 97.19 56 ALA B N 1
ATOM 1093 C CA . ALA B 1 56 ? 0.315 -13.805 -15.617 1 97.19 56 ALA B CA 1
ATOM 1094 C C . ALA B 1 56 ? 1.417 -14.75 -15.148 1 97.19 56 ALA B C 1
ATOM 1096 O O . ALA B 1 56 ? 1.411 -15.203 -14.008 1 97.19 56 ALA B O 1
ATOM 1097 N N . THR B 1 57 ? 2.281 -15 -16.047 1 97.38 57 THR B N 1
ATOM 1098 C CA . THR B 1 57 ? 3.512 -15.727 -15.766 1 97.38 57 THR B CA 1
ATOM 1099 C C . THR B 1 57 ? 4.719 -15.008 -16.359 1 97.38 57 THR B C 1
ATOM 1101 O O . THR B 1 57 ? 4.633 -14.438 -17.453 1 97.38 57 THR B O 1
ATOM 1104 N N . PHE B 1 58 ? 5.77 -15.055 -15.594 1 97.25 58 PHE B N 1
ATOM 1105 C CA . PHE B 1 58 ? 7.031 -14.508 -16.078 1 97.25 58 PHE B CA 1
ATOM 1106 C C . PHE B 1 58 ? 7.969 -15.625 -16.516 1 97.25 58 PHE B C 1
ATOM 1108 O O . PHE B 1 58 ? 8.859 -16.031 -15.766 1 97.25 58 PHE B O 1
ATOM 1115 N N . ASN B 1 59 ? 7.875 -16.016 -17.75 1 97.31 59 ASN B N 1
ATOM 1116 C CA . ASN B 1 59 ? 8.516 -17.234 -18.234 1 97.31 59 ASN B CA 1
ATOM 1117 C C . ASN B 1 59 ? 10.023 -17.062 -18.359 1 97.31 59 ASN B C 1
ATOM 1119 O O . ASN B 1 59 ? 10.766 -18.047 -18.5 1 97.31 59 ASN B O 1
ATOM 1123 N N . PHE B 1 60 ? 10.539 -15.875 -18.344 1 97.25 60 PHE B N 1
ATOM 1124 C CA . PHE B 1 60 ? 11.969 -15.625 -18.391 1 97.25 60 PHE B CA 1
ATOM 1125 C C . PHE B 1 60 ? 12.594 -15.75 -17 1 97.25 60 PHE B C 1
ATOM 1127 O O . PHE B 1 60 ? 13.812 -15.68 -16.859 1 97.25 60 PHE B O 1
ATOM 1134 N N . GLU B 1 61 ? 11.797 -15.891 -16.016 1 97.31 61 GLU B N 1
ATOM 1135 C CA . GLU B 1 61 ? 12.258 -16.156 -14.664 1 97.31 61 GLU B CA 1
ATOM 1136 C C . GLU B 1 61 ? 12.398 -17.656 -14.422 1 97.31 61 GLU B C 1
ATOM 1138 O O . GLU B 1 61 ? 11.758 -18.469 -15.094 1 97.31 61 GLU B O 1
ATOM 1143 N N . GLU B 1 62 ? 13.273 -18 -13.359 1 96.44 62 GLU B N 1
ATOM 1144 C CA . GLU B 1 62 ? 13.375 -19.406 -12.945 1 96.44 62 GLU B CA 1
ATOM 1145 C C . GLU B 1 62 ? 12.031 -19.938 -12.453 1 96.44 62 GLU B C 1
ATOM 1147 O O . GLU B 1 62 ? 11.633 -21.047 -12.812 1 96.44 62 GLU B O 1
ATOM 1152 N N . ASN B 1 63 ? 11.383 -19.266 -11.609 1 97.12 63 ASN B N 1
ATOM 1153 C CA . ASN B 1 63 ? 10.008 -19.5 -11.188 1 97.12 63 ASN B CA 1
ATOM 1154 C C . ASN B 1 63 ? 9.039 -18.547 -11.875 1 97.12 63 ASN B C 1
ATOM 1156 O O . ASN B 1 63 ? 9 -17.359 -11.555 1 97.12 63 ASN B O 1
ATOM 1160 N N . PRO B 1 64 ? 8.242 -19.031 -12.789 1 97.38 64 PRO B N 1
ATOM 1161 C CA . PRO B 1 64 ? 7.367 -18.156 -13.57 1 97.38 64 PRO B CA 1
ATOM 1162 C C . PRO B 1 64 ? 6.316 -17.453 -12.711 1 97.38 64 PRO B C 1
ATOM 1164 O O . PRO B 1 64 ? 5.672 -16.516 -13.172 1 97.38 64 PRO B O 1
ATOM 1167 N N . LYS B 1 65 ? 6.133 -17.906 -11.5 1 97.5 65 LYS B N 1
ATOM 1168 C CA . LYS B 1 65 ? 5.168 -17.312 -10.586 1 97.5 65 LYS B CA 1
ATOM 1169 C C . LYS B 1 65 ? 5.832 -16.25 -9.695 1 97.5 65 LYS B C 1
ATOM 1171 O O . LYS B 1 65 ? 5.297 -15.898 -8.648 1 97.5 65 LYS B O 1
ATOM 1176 N N . SER B 1 66 ? 7.074 -15.859 -10.156 1 98.12 66 SER B N 1
ATOM 1177 C CA . SER B 1 66 ? 7.805 -14.852 -9.398 1 98.12 66 SER B CA 1
ATOM 1178 C C . SER B 1 66 ? 8.453 -13.828 -10.336 1 98.12 66 SER B C 1
ATOM 1180 O O . SER B 1 66 ? 8.688 -14.117 -11.508 1 98.12 66 SER B O 1
ATOM 1182 N N . LYS B 1 67 ? 8.625 -12.711 -9.859 1 98.38 67 LYS B N 1
ATOM 1183 C CA . LYS B 1 67 ? 9.383 -11.656 -10.523 1 98.38 67 LYS B CA 1
ATOM 1184 C C . LYS B 1 67 ? 10.383 -11.016 -9.57 1 98.38 67 LYS B C 1
ATOM 1186 O O . LYS B 1 67 ? 10 -10.438 -8.555 1 98.38 67 LYS B O 1
ATOM 1191 N N . GLY B 1 68 ? 11.641 -11.141 -9.891 1 97.75 68 GLY B N 1
ATOM 1192 C CA . GLY B 1 68 ? 12.711 -10.523 -9.133 1 97.75 68 GLY B CA 1
ATOM 1193 C C . GLY B 1 68 ? 13.211 -9.227 -9.742 1 97.75 68 GLY B C 1
ATOM 1194 O O . GLY B 1 68 ? 12.547 -8.641 -10.602 1 97.75 68 GLY B O 1
ATOM 1195 N N . ASN B 1 69 ? 14.328 -8.797 -9.195 1 97.06 69 ASN B N 1
ATOM 1196 C CA . ASN B 1 69 ? 15.023 -7.617 -9.688 1 97.06 69 ASN B CA 1
ATOM 1197 C C . ASN B 1 69 ? 14.117 -6.391 -9.703 1 97.06 69 ASN B C 1
ATOM 1199 O O . ASN B 1 69 ? 14.18 -5.578 -10.625 1 97.06 69 ASN B O 1
ATOM 1203 N N . LEU B 1 70 ? 13.266 -6.32 -8.711 1 97.44 70 LEU B N 1
ATOM 1204 C CA . LEU B 1 70 ? 12.383 -5.168 -8.578 1 97.44 70 LEU B CA 1
ATOM 1205 C C . LEU B 1 70 ? 12.945 -4.16 -7.578 1 97.44 70 LEU B C 1
ATOM 1207 O O . LEU B 1 70 ? 12.953 -4.414 -6.371 1 97.44 70 LEU B O 1
ATOM 1211 N N . ALA B 1 71 ? 13.328 -2.998 -8.07 1 95.62 71 ALA B N 1
ATOM 1212 C CA . ALA B 1 71 ? 14.031 -2.033 -7.23 1 95.62 71 ALA B CA 1
ATOM 1213 C C . ALA B 1 71 ? 13.055 -1.07 -6.562 1 95.62 71 ALA B C 1
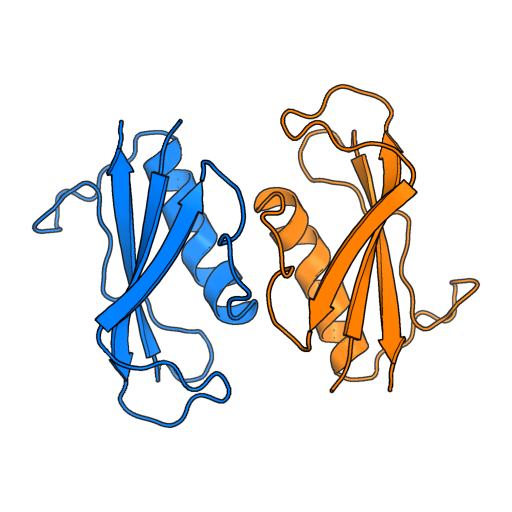ATOM 1215 O O . ALA B 1 71 ? 12.078 -0.637 -7.184 1 95.62 71 ALA B O 1
ATOM 1216 N N . CYS B 1 72 ? 13.352 -0.829 -5.285 1 94.75 72 CYS B N 1
ATOM 1217 C CA . CYS B 1 72 ? 12.633 0.271 -4.648 1 94.75 72 CYS B CA 1
ATOM 1218 C C . CYS B 1 72 ? 12.914 1.589 -5.363 1 94.75 72 CYS B C 1
ATOM 1220 O O . CYS B 1 72 ? 14.008 1.794 -5.891 1 94.75 72 CYS B O 1
ATOM 1222 N N . PRO B 1 73 ? 11.945 2.51 -5.242 1 91 73 PRO B N 1
ATOM 1223 C CA . PRO B 1 73 ? 12.117 3.754 -5.996 1 91 73 PRO B CA 1
ATOM 1224 C C . PRO B 1 73 ? 13.172 4.676 -5.383 1 91 73 PRO B C 1
ATOM 1226 O O . PRO B 1 73 ? 13.586 5.648 -6.016 1 91 73 PRO B O 1
ATOM 1229 N N . ASP B 1 74 ? 13.477 4.445 -4.156 1 90.06 74 ASP B N 1
ATOM 1230 C CA . ASP B 1 74 ? 14.484 5.281 -3.514 1 90.06 74 ASP B CA 1
ATOM 1231 C C . ASP B 1 74 ? 15.891 4.816 -3.865 1 90.06 74 ASP B C 1
ATOM 1233 O O . ASP B 1 74 ? 16.516 4.062 -3.109 1 90.06 74 ASP B O 1
ATOM 1237 N N . ASN B 1 75 ? 16.469 5.164 -4.973 1 90.31 75 ASN B N 1
ATOM 1238 C CA . ASN B 1 75 ? 17.828 4.941 -5.473 1 90.31 75 ASN B CA 1
ATOM 1239 C C . ASN B 1 75 ? 18.078 3.471 -5.785 1 90.31 75 ASN B C 1
ATOM 1241 O O . ASN B 1 75 ? 19.203 3.07 -6.055 1 90.31 75 ASN B O 1
ATOM 1245 N N . GLY B 1 76 ? 17.109 2.639 -5.625 1 91.88 76 GLY B N 1
ATOM 1246 C CA . GLY B 1 76 ? 17.297 1.225 -5.914 1 91.88 76 GLY B CA 1
ATOM 1247 C C . GLY B 1 76 ? 18.125 0.501 -4.867 1 91.88 76 GLY B C 1
ATOM 1248 O O . GLY B 1 76 ? 18.688 -0.555 -5.145 1 91.88 76 GLY B O 1
ATOM 1249 N N . TYR B 1 77 ? 18.141 1.036 -3.695 1 93.44 77 TYR B N 1
ATOM 1250 C CA . TYR B 1 77 ? 18.969 0.458 -2.648 1 93.44 77 TYR B CA 1
ATOM 1251 C C . TYR B 1 77 ? 18.438 -0.907 -2.223 1 93.44 77 TYR B C 1
ATOM 1253 O O . TYR B 1 77 ? 19.188 -1.737 -1.707 1 93.44 77 TYR B O 1
ATOM 1261 N N . VAL B 1 78 ? 17.188 -1.052 -2.381 1 96.62 78 VAL B N 1
ATOM 1262 C CA . VAL B 1 78 ? 16.562 -2.32 -2.006 1 96.62 78 VAL B CA 1
ATOM 1263 C C . VAL B 1 78 ? 15.953 -2.98 -3.238 1 96.62 78 VAL B C 1
ATOM 1265 O O . VAL B 1 78 ? 15.25 -2.328 -4.016 1 96.62 78 VAL B O 1
ATOM 1268 N N . VAL B 1 79 ? 16.25 -4.234 -3.428 1 97.81 79 VAL B N 1
ATOM 1269 C CA . VAL B 1 79 ? 15.703 -5.016 -4.531 1 97.81 79 VAL B CA 1
ATOM 1270 C C . VAL B 1 79 ? 14.797 -6.113 -3.982 1 97.81 79 VAL B C 1
ATOM 1272 O O . VAL B 1 79 ? 15.164 -6.82 -3.041 1 97.81 79 VAL B O 1
ATOM 1275 N N . PHE B 1 80 ? 13.664 -6.25 -4.613 1 98.44 80 PHE B N 1
ATOM 1276 C CA . PHE B 1 80 ? 12.633 -7.164 -4.129 1 98.44 80 PHE B CA 1
ATOM 1277 C C . PHE B 1 80 ? 12.375 -8.281 -5.137 1 98.44 80 PHE B C 1
ATOM 1279 O O . PHE B 1 80 ? 12.734 -8.156 -6.312 1 98.44 80 PHE B O 1
ATOM 1286 N N . LYS B 1 81 ? 11.773 -9.32 -4.609 1 98.5 81 LYS B N 1
ATOM 1287 C CA . LYS B 1 81 ? 11.133 -10.375 -5.383 1 98.5 81 LYS B CA 1
ATOM 1288 C C . LYS B 1 81 ? 9.695 -10.602 -4.922 1 98.5 81 LYS B C 1
ATOM 1290 O O . LYS B 1 81 ? 9.422 -10.672 -3.721 1 98.5 81 LYS B O 1
ATOM 1295 N N . VAL B 1 82 ? 8.812 -10.594 -5.879 1 98.56 82 VAL B N 1
ATOM 1296 C CA . VAL B 1 82 ? 7.418 -10.922 -5.602 1 98.56 82 VAL B CA 1
ATOM 1297 C C . VAL B 1 82 ? 7.117 -1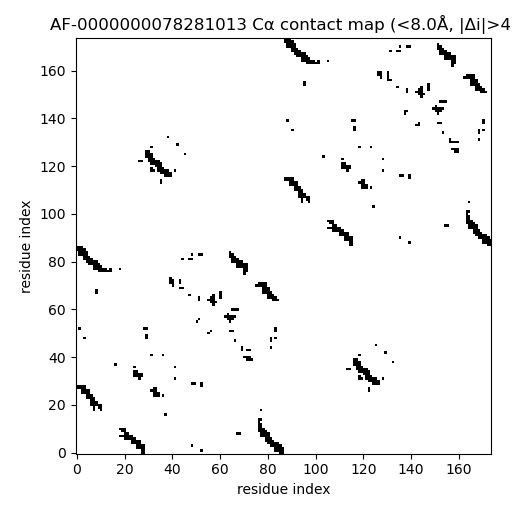2.344 -6.074 1 98.56 82 VAL B C 1
ATOM 1299 O O . VAL B 1 82 ? 7.453 -12.711 -7.203 1 98.56 82 VAL B O 1
ATOM 1302 N N . THR B 1 83 ? 6.492 -13.125 -5.184 1 98.5 83 THR B N 1
ATOM 1303 C CA . THR B 1 83 ? 6.191 -14.516 -5.523 1 98.5 83 THR B CA 1
ATOM 1304 C C . THR B 1 83 ? 4.742 -14.852 -5.188 1 98.5 83 THR B C 1
ATOM 1306 O O . THR B 1 83 ? 4.27 -14.562 -4.09 1 98.5 83 THR B O 1
ATOM 1309 N N . LEU B 1 84 ? 4.031 -15.438 -6.156 1 98.12 84 LEU B N 1
ATOM 1310 C CA . LEU B 1 84 ? 2.75 -16.094 -5.891 1 98.12 84 LEU B CA 1
ATOM 1311 C C . LEU B 1 84 ? 2.957 -17.484 -5.328 1 98.12 84 LEU B C 1
ATOM 1313 O O . LEU B 1 84 ? 3.52 -18.359 -6 1 98.12 84 LEU B O 1
ATOM 1317 N N . ILE B 1 85 ? 2.611 -17.719 -4.059 1 95.38 85 ILE B N 1
ATOM 1318 C CA . ILE B 1 85 ? 2.893 -18.984 -3.391 1 95.38 85 ILE B CA 1
ATOM 1319 C C . ILE B 1 85 ? 1.694 -19.922 -3.531 1 95.38 85 ILE B C 1
ATOM 1321 O O . ILE B 1 85 ? 1.854 -21.141 -3.562 1 95.38 85 ILE B O 1
ATOM 1325 N N . GLU B 1 86 ? 0.557 -19.641 -3.168 1 79.19 86 GLU B N 1
ATOM 1326 C CA . GLU B 1 86 ? -0.535 -20.609 -3.203 1 79.19 86 GLU B CA 1
ATOM 1327 C C . GLU B 1 86 ? -1.533 -20.281 -4.309 1 79.19 86 GLU B C 1
ATOM 1329 O O . GLU B 1 86 ? -1.74 -19.109 -4.633 1 79.19 86 GLU B O 1
ATOM 1334 N N . GLU B 1 87 ? -1.713 -21.172 -5.215 1 64.19 87 GLU B N 1
ATOM 1335 C CA . GLU B 1 87 ? -3.023 -21.188 -5.855 1 64.19 87 GLU B CA 1
ATOM 1336 C C . GLU B 1 87 ? -3.959 -22.188 -5.168 1 64.19 87 GLU B C 1
ATOM 1338 O O . GLU B 1 87 ? -3.508 -23.172 -4.59 1 64.19 87 GLU B O 1
#

Organism: NCBI:txid1796616

InterPro domains:
  IPR023811 Conserved hypothetical protein CHP04076 [TIGR04076] (1-86)

Sequence (174 aa):
MKKFEYQIEKVTGHCSCGYKVGDIFQCEGMNTPCTPFCGGAYMALFPIQVALHNGATFNFEENPKSKGNLACPDNGYVVFKVTLIEEMKKFEYQIEKVTGHCSCGYKVGDIFQCEGMNTPCTPFCGGAYMALFPIQVALHNGATFNFEENPKSKGNLACPDNGYVVFKVTLIEE

Foldseek 3Di:
DKKKKKAWCAAQDDDPVPDDHGDIFMDDQLDDTPDDDDPQLCVQCSVVSVCLSVPFFDVVDPGRQKDWQRARPPVRRITIMMGTDDD/DKKKKKAWCAAQDDDPVPDDHGDIFMDDQLDDTPDDDDPQLCVQCSVVSVCLSVPFFDVVDPGRQKDWQRARPPVRRITIMMGTDDD

Secondary structure (DSSP, 8-state):
--EEEEEEEEE-S--TT---TT-EEEEETTBPBSS--BHHHHHHHHHHHHHHHTT---TTSSSTTEEEEEE-TTTT-EEEEEEEEE-/--EEEEEEEEE-S--TT---TT-EEEEETTBPBSS--BHHHHHHHHHHHHHHHTT---TTSSSTTEEEEEE-TTTT-EEEEEEEEE-

Solvent-accessible surface area (backbone atoms only — not comparable to full-atom values): 9630 Å² total; per-residue (Å²): 128,40,30,36,38,43,31,33,70,42,65,82,63,85,52,96,81,64,80,50,67,68,44,74,44,45,26,52,66,65,30,36,36,57,45,64,40,58,34,65,41,44,64,67,45,45,62,57,53,52,41,47,76,72,66,50,67,35,78,91,39,97,52,34,54,30,49,62,88,38,56,28,80,72,86,46,29,38,24,29,29,42,32,61,71,43,129,128,42,29,36,38,44,32,33,70,42,64,82,62,84,52,94,82,64,80,49,67,70,44,75,42,46,24,54,64,65,29,36,36,56,44,64,40,57,34,66,41,44,66,68,46,45,61,56,52,53,40,46,74,73,66,51,67,35,78,89,39,96,52,34,55,30,50,61,87,39,55,28,80,74,87,46,28,39,24,28,28,43,33,61,71,43,128

pLDDT: mean 95.44, std 5.02, range [64.12, 98.62]